Protein AF-A0A841BUW7-F1 (afdb_monomer)

Sequence (65 aa):
MTARANSGAVQVRLVGKPGAVAAVLSLLEQAQVTGTPRQLPARRAGHVRVYLTVIRRYPATGGPR

Nearest PDB structures (foldseek):
  4d3h-assembly1_C  TM=6.563E-01  e=4.175E-01  Staphylococcus aureus
  3zzp-assembly1_A  TM=5.916E-01  e=4.443E-01  Thermus thermophilus
  4d3h-assembly1_B  TM=6.549E-01  e=7.305E-01  Staphylococcus aureus
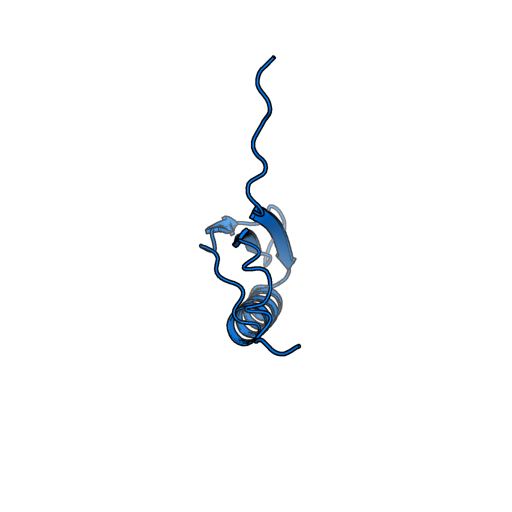  7bfg-assembly1_I  TM=5.707E-01  e=1.856E+00  Thermus thermophilus HB8
  4rle-assembly1_A  TM=6.921E-01  e=4.715E+00  Bacillus subtilis subsp. subtilis str. 168

Solvent-accessible surface area (backbone atoms only — not comparable to full-atom values): 4066 Å² total; per-residue (Å²): 136,84,78,77,79,78,75,54,62,46,80,46,80,48,76,37,42,60,70,61,48,50,53,52,52,54,52,38,53,74,68,66,57,50,55,68,76,46,78,45,86,36,96,48,88,80,32,35,29,35,40,31,48,32,51,59,75,68,76,84,71,68,82,86,133

Foldseek 3Di:
DDDPPPQQKDKDKDKDAPVVVVVVVVVCVVVVFDWDWDKDPDPDPRMIIIITTGRPPDDPPDDDD

pLDDT: mean 70.09, std 16.83, range [34.38, 90.94]

Organism: NCBI:txid643052

Secondary structure (DSSP, 8-state):
-------SEEEEEEEE-HHHHHHHHHHHHHTT----EEEEE-SSTT-EEEEEEEE----------

Radius of gyration: 15.54 Å; Cα contacts (8 Å, |Δi|>4): 81; chains: 1; bounding box: 40×29×43 Å

Structure (mmCIF, N/CA/C/O backbone):
data_AF-A0A841BUW7-F1
#
_entry.id   AF-A0A841BUW7-F1
#
loop_
_atom_site.group_PDB
_atom_site.id
_atom_site.type_symbol
_atom_site.label_atom_id
_atom_site.label_alt_id
_atom_site.label_comp_id
_atom_site.label_asym_id
_atom_site.label_entity_id
_atom_site.label_seq_id
_atom_site.pdbx_PDB_ins_code
_atom_site.Cartn_x
_atom_site.Cartn_y
_atom_site.Cartn_z
_atom_site.occupancy
_atom_site.B_iso_or_equiv
_atom_site.auth_seq_id
_atom_site.auth_comp_id
_atom_site.auth_asym_id
_atom_site.auth_atom_id
_atom_site.pdbx_PDB_model_num
ATOM 1 N N . MET A 1 1 ? -0.312 14.039 -34.627 1.00 38.28 1 MET A N 1
ATOM 2 C CA . MET A 1 1 ? -0.671 12.790 -33.918 1.00 38.28 1 MET A CA 1
ATOM 3 C C . MET A 1 1 ? 0.272 12.624 -32.733 1.0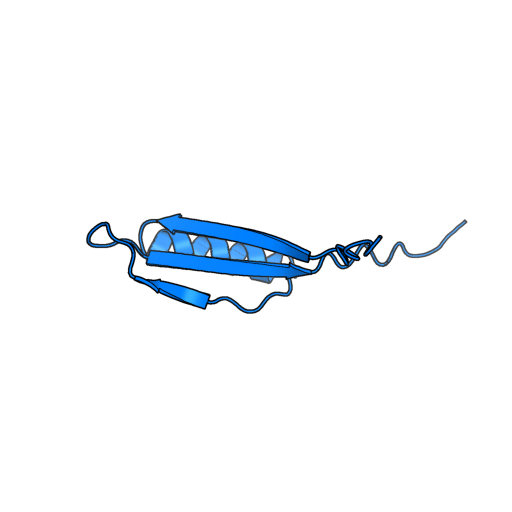0 38.28 1 MET A C 1
ATOM 5 O O . MET A 1 1 ? 1.408 12.218 -32.917 1.00 38.28 1 MET A O 1
ATOM 9 N N . THR A 1 2 ? -0.135 13.042 -31.535 1.00 38.50 2 THR A N 1
ATOM 10 C CA . THR A 1 2 ? 0.696 12.976 -30.323 1.00 38.50 2 THR A CA 1
ATOM 11 C C . THR A 1 2 ? 0.548 11.604 -29.676 1.00 38.50 2 THR A C 1
ATOM 13 O O . THR A 1 2 ? -0.420 11.331 -28.968 1.00 38.50 2 THR A O 1
ATOM 16 N N . ALA A 1 3 ? 1.506 10.716 -29.939 1.00 37.69 3 ALA A N 1
ATOM 17 C CA . ALA A 1 3 ? 1.642 9.479 -29.187 1.00 37.69 3 ALA A CA 1
ATOM 18 C C . ALA A 1 3 ? 1.883 9.835 -27.710 1.00 37.69 3 ALA A C 1
ATOM 20 O O . ALA A 1 3 ? 2.925 10.386 -27.357 1.00 37.69 3 ALA A O 1
ATOM 21 N N . ARG A 1 4 ? 0.905 9.562 -26.835 1.00 46.16 4 ARG A N 1
ATOM 22 C CA . ARG A 1 4 ? 1.135 9.574 -25.387 1.00 46.16 4 ARG A CA 1
ATOM 23 C C . ARG A 1 4 ? 2.111 8.443 -25.100 1.00 46.16 4 ARG A C 1
ATOM 25 O O . ARG A 1 4 ? 1.717 7.280 -25.103 1.00 46.16 4 ARG A O 1
ATOM 32 N N . ALA A 1 5 ? 3.376 8.779 -24.879 1.00 44.38 5 ALA A N 1
ATOM 33 C CA . ALA A 1 5 ? 4.324 7.861 -24.277 1.00 44.38 5 ALA A CA 1
ATOM 34 C C . ALA A 1 5 ? 3.795 7.499 -22.878 1.00 44.38 5 ALA A C 1
ATOM 36 O O . ALA A 1 5 ? 4.054 8.197 -21.903 1.00 44.38 5 ALA A O 1
ATOM 37 N N . ASN A 1 6 ? 2.987 6.439 -22.783 1.00 49.69 6 ASN A N 1
ATOM 38 C CA . ASN A 1 6 ? 2.646 5.793 -21.520 1.00 49.69 6 ASN A CA 1
ATOM 39 C C . ASN A 1 6 ? 3.905 5.061 -21.050 1.00 49.69 6 ASN A C 1
ATOM 41 O O . ASN A 1 6 ? 4.074 3.860 -21.249 1.00 49.69 6 ASN A O 1
ATOM 45 N N . SER A 1 7 ? 4.827 5.827 -20.482 1.00 53.12 7 SER A N 1
ATOM 46 C CA . SER A 1 7 ? 6.102 5.389 -19.933 1.00 53.12 7 SER A CA 1
ATOM 47 C C . SER A 1 7 ? 5.884 4.574 -18.654 1.00 53.12 7 SER A C 1
ATOM 49 O O . SER A 1 7 ? 6.131 5.043 -17.553 1.00 53.12 7 SER A O 1
ATOM 51 N N . GLY A 1 8 ? 5.359 3.351 -18.776 1.00 59.31 8 GLY A N 1
ATOM 52 C CA . GLY A 1 8 ? 5.407 2.314 -17.733 1.00 59.31 8 GLY A CA 1
ATOM 53 C C . GLY A 1 8 ? 4.718 2.614 -16.390 1.00 59.31 8 GLY A C 1
ATOM 54 O O . GLY A 1 8 ? 4.791 1.780 -15.488 1.00 59.31 8 GLY A O 1
ATOM 55 N N . ALA A 1 9 ? 4.061 3.763 -16.225 1.00 67.12 9 ALA A N 1
ATOM 56 C CA . ALA A 1 9 ? 3.445 4.171 -14.970 1.00 67.12 9 ALA A CA 1
ATOM 57 C C . ALA A 1 9 ? 1.996 3.662 -14.856 1.00 67.12 9 ALA A C 1
ATOM 59 O O . ALA A 1 9 ? 1.154 3.942 -15.707 1.00 67.12 9 ALA A O 1
ATOM 60 N N . VAL A 1 10 ? 1.699 2.933 -13.780 1.00 74.56 10 VAL A N 1
ATOM 61 C CA . VAL A 1 10 ? 0.377 2.406 -13.426 1.00 74.56 10 VAL A CA 1
ATOM 62 C C . VAL A 1 10 ? -0.169 3.197 -12.243 1.00 74.56 10 VAL A C 1
ATOM 64 O O . VAL A 1 10 ? 0.501 3.342 -11.225 1.00 74.56 10 VAL A O 1
ATOM 67 N N . GLN A 1 11 ? -1.399 3.693 -12.345 1.00 76.38 11 GLN A N 1
ATOM 68 C CA . GLN A 1 11 ? -2.070 4.356 -11.226 1.00 76.38 11 GLN A CA 1
ATOM 69 C C . GLN A 1 11 ? -2.908 3.350 -10.433 1.00 76.38 11 GLN A C 1
ATOM 71 O O . GLN A 1 11 ? -3.768 2.669 -10.990 1.00 76.38 11 GLN A O 1
ATOM 76 N N . VAL A 1 12 ? -2.685 3.283 -9.123 1.00 80.81 12 VAL A N 1
ATOM 77 C CA . VAL A 1 12 ? -3.411 2.420 -8.187 1.00 80.81 12 VAL A CA 1
ATOM 78 C C . VAL A 1 12 ? -4.264 3.286 -7.267 1.00 80.81 12 VAL A C 1
ATOM 80 O O . VAL A 1 12 ? -3.795 4.284 -6.717 1.00 80.81 12 VAL A O 1
ATOM 83 N N . ARG A 1 13 ? -5.531 2.898 -7.089 1.00 85.25 13 ARG A N 1
ATOM 84 C CA . ARG A 1 13 ? -6.473 3.551 -6.172 1.00 85.25 13 ARG A CA 1
ATOM 85 C C . ARG A 1 13 ? -6.849 2.596 -5.047 1.00 85.25 13 ARG A C 1
ATOM 87 O O . ARG A 1 13 ? -7.570 1.630 -5.283 1.00 85.25 13 ARG A O 1
ATOM 94 N N . LEU A 1 14 ? -6.445 2.922 -3.825 1.00 85.12 14 LEU A N 1
ATOM 95 C CA . LEU A 1 14 ? -6.814 2.190 -2.614 1.00 85.12 14 LEU A CA 1
ATOM 96 C C . LEU A 1 14 ? -7.925 2.937 -1.876 1.00 85.12 14 LEU A C 1
ATOM 98 O O . LEU A 1 14 ? -7.836 4.149 -1.673 1.00 85.12 14 LEU A O 1
ATOM 102 N N . VAL A 1 15 ? -8.981 2.226 -1.481 1.00 88.06 15 VAL A N 1
ATOM 103 C CA . VAL A 1 15 ? -10.090 2.782 -0.694 1.00 88.06 15 VAL A CA 1
ATOM 104 C C . VAL A 1 15 ? -10.464 1.784 0.389 1.00 88.06 15 VAL A C 1
ATOM 106 O O . VAL A 1 15 ? -10.842 0.658 0.082 1.00 88.06 15 VAL A O 1
ATOM 109 N N . GLY A 1 16 ? -10.388 2.191 1.650 1.00 89.94 16 GLY A N 1
ATOM 110 C CA . GLY A 1 16 ? -10.661 1.287 2.763 1.00 89.94 16 GLY A CA 1
ATOM 111 C C . GLY A 1 16 ? -10.526 1.962 4.118 1.00 89.94 16 GLY A C 1
ATOM 112 O O . GLY A 1 16 ? -10.300 3.170 4.200 1.00 89.94 16 GLY A O 1
ATOM 113 N N . LYS A 1 17 ? -10.662 1.172 5.187 1.00 90.94 17 LYS A N 1
ATOM 114 C CA . LYS A 1 17 ? -10.349 1.622 6.551 1.00 90.94 17 LYS A CA 1
ATOM 115 C C . LYS A 1 17 ? -8.852 1.969 6.658 1.00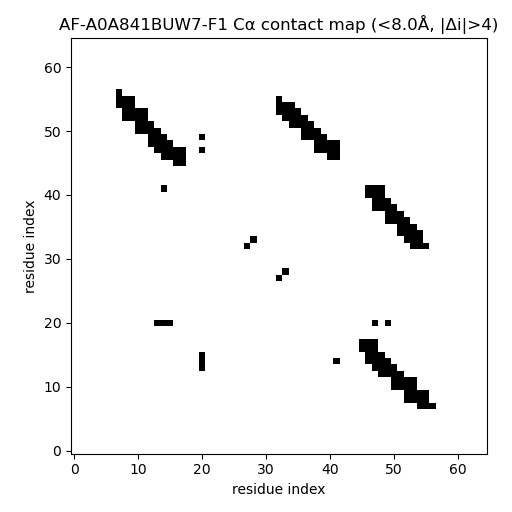 90.94 17 LYS A C 1
ATOM 117 O O . LYS A 1 17 ? -8.053 1.271 6.034 1.00 90.94 17 LYS A O 1
ATOM 122 N N . PRO A 1 18 ? -8.456 2.965 7.475 1.00 85.50 18 PRO A N 1
ATOM 123 C CA . PRO A 1 18 ? -7.063 3.393 7.615 1.00 85.50 18 PRO A CA 1
ATOM 124 C C . PRO A 1 18 ? -6.070 2.244 7.833 1.00 85.50 18 PRO A C 1
ATOM 126 O O . PRO A 1 18 ? -5.109 2.133 7.081 1.00 85.50 18 PRO A O 1
ATOM 129 N N . GLY A 1 19 ? -6.342 1.337 8.779 1.00 87.25 19 GLY A N 1
ATOM 130 C CA . GLY A 1 19 ? -5.449 0.205 9.068 1.00 87.25 19 GLY A CA 1
ATOM 131 C C . GLY A 1 19 ? -5.308 -0.790 7.910 1.00 87.25 19 GLY A C 1
ATOM 132 O O . GLY A 1 19 ? -4.216 -1.280 7.648 1.00 87.25 19 GLY A O 1
ATOM 133 N N . ALA A 1 20 ? -6.387 -1.037 7.160 1.00 89.06 20 ALA A N 1
ATOM 134 C CA . ALA A 1 20 ? -6.339 -1.916 5.991 1.00 89.06 20 ALA A CA 1
ATOM 135 C C . ALA A 1 20 ? -5.541 -1.284 4.841 1.00 89.06 20 ALA A C 1
ATOM 137 O O . ALA A 1 20 ? -4.767 -1.960 4.173 1.00 89.06 20 ALA A O 1
ATOM 138 N N . VAL A 1 21 ? -5.702 0.026 4.628 1.00 87.75 21 VAL A N 1
ATOM 139 C CA . VAL A 1 21 ? -4.934 0.758 3.613 1.00 87.75 21 VAL A CA 1
ATOM 140 C C . VAL A 1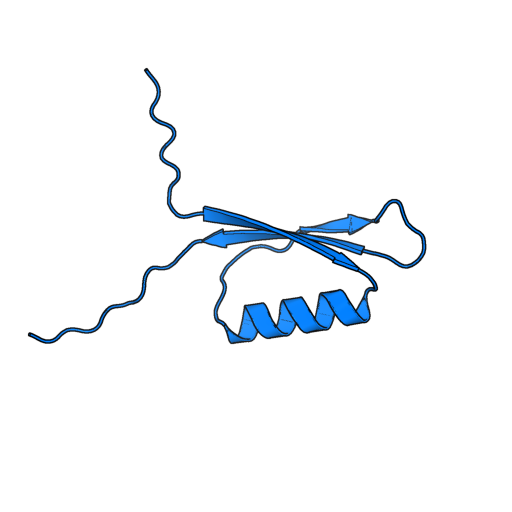 21 ? -3.455 0.831 3.995 1.00 87.75 21 VAL A C 1
ATOM 142 O O . VAL A 1 21 ? -2.611 0.648 3.124 1.00 87.75 21 VAL A O 1
ATOM 145 N N . ALA A 1 22 ? -3.134 1.015 5.279 1.00 86.12 22 ALA A N 1
ATOM 146 C CA . ALA A 1 22 ? -1.759 0.974 5.773 1.00 86.12 22 ALA A CA 1
ATOM 147 C C . ALA A 1 22 ? -1.094 -0.390 5.517 1.00 86.12 22 ALA A C 1
ATOM 149 O O . ALA A 1 22 ? -0.002 -0.426 4.963 1.00 86.12 22 ALA A O 1
ATOM 150 N N . ALA A 1 23 ? -1.779 -1.502 5.810 1.00 88.06 23 ALA A N 1
ATOM 151 C CA . ALA A 1 23 ? -1.253 -2.846 5.549 1.00 88.06 23 ALA A CA 1
ATOM 152 C C . ALA A 1 23 ? -0.949 -3.087 4.058 1.00 88.06 23 ALA A C 1
ATOM 154 O O . ALA A 1 23 ? 0.086 -3.656 3.714 1.00 88.06 23 ALA A O 1
ATOM 155 N N . VAL A 1 24 ? -1.823 -2.615 3.159 1.00 85.25 24 VAL A N 1
ATOM 156 C CA . VAL A 1 24 ? -1.589 -2.716 1.709 1.00 85.25 24 VAL A CA 1
ATOM 157 C C . VAL A 1 24 ? -0.406 -1.849 1.272 1.00 85.25 24 VAL A C 1
ATOM 159 O O . VAL A 1 24 ? 0.389 -2.292 0.449 1.00 85.25 24 VAL A O 1
ATOM 162 N N . LEU A 1 25 ? -0.252 -0.640 1.820 1.00 84.12 25 LEU A N 1
ATOM 163 C CA . LEU A 1 25 ? 0.903 0.210 1.518 1.00 84.12 25 LEU A CA 1
ATOM 164 C C . LEU A 1 25 ? 2.219 -0.434 1.974 1.00 84.12 25 LEU A C 1
ATOM 166 O O . LEU A 1 25 ? 3.169 -0.437 1.198 1.00 84.12 25 LEU A O 1
ATOM 170 N N . SER A 1 26 ? 2.254 -1.052 3.158 1.00 85.12 26 SER A N 1
ATOM 171 C CA . SER A 1 26 ? 3.431 -1.789 3.638 1.00 85.12 26 SER A CA 1
ATOM 172 C C . SER A 1 26 ? 3.792 -2.977 2.739 1.00 85.12 26 SER A C 1
ATOM 174 O O . SER A 1 26 ? 4.967 -3.204 2.469 1.00 85.12 26 SER A O 1
ATOM 176 N N . LEU A 1 27 ? 2.803 -3.712 2.216 1.00 85.00 27 LEU A N 1
ATOM 177 C CA . LEU A 1 27 ? 3.046 -4.787 1.242 1.00 85.00 27 LEU A CA 1
ATOM 178 C C . LEU A 1 27 ? 3.607 -4.252 -0.084 1.00 85.00 27 LEU A C 1
ATOM 180 O O . LEU A 1 27 ? 4.488 -4.869 -0.678 1.00 85.00 27 LEU A O 1
ATOM 184 N N . LEU A 1 28 ? 3.114 -3.102 -0.555 1.00 81.50 28 LEU A N 1
ATOM 185 C CA . LEU A 1 28 ? 3.628 -2.464 -1.771 1.00 81.50 28 LEU A CA 1
ATOM 186 C C . LEU A 1 28 ? 5.070 -1.971 -1.580 1.00 81.50 28 LEU A C 1
ATOM 188 O O . LEU A 1 28 ? 5.895 -2.139 -2.476 1.00 81.50 28 LEU A O 1
ATOM 192 N N . GLU A 1 29 ? 5.394 -1.436 -0.405 1.00 80.69 29 GLU A N 1
ATOM 193 C CA . GLU A 1 29 ? 6.758 -1.052 -0.037 1.00 80.69 29 GLU A CA 1
ATOM 194 C C . GLU A 1 29 ? 7.708 -2.263 -0.024 1.00 80.69 29 GLU A C 1
ATOM 196 O O . GLU A 1 29 ? 8.773 -2.217 -0.642 1.00 80.69 29 GLU A O 1
ATOM 201 N N . GLN A 1 30 ? 7.290 -3.385 0.577 1.00 80.62 30 GLN A N 1
ATOM 202 C CA . GLN A 1 30 ? 8.043 -4.649 0.565 1.00 80.62 30 GLN A CA 1
ATOM 203 C C . GLN A 1 30 ? 8.258 -5.199 -0.851 1.00 80.62 30 GLN A C 1
ATOM 205 O O . GLN A 1 30 ? 9.320 -5.738 -1.154 1.00 80.62 30 GLN A O 1
ATOM 210 N N . ALA A 1 31 ? 7.277 -5.021 -1.737 1.00 77.38 31 ALA A N 1
ATOM 211 C CA . ALA A 1 31 ? 7.374 -5.393 -3.146 1.00 77.38 31 ALA A CA 1
ATOM 212 C C . ALA A 1 31 ? 8.235 -4.420 -3.982 1.00 77.38 31 ALA A C 1
ATOM 214 O O . ALA A 1 31 ? 8.247 -4.516 -5.210 1.00 77.38 31 ALA A O 1
ATOM 215 N N . GLN A 1 32 ? 8.936 -3.474 -3.339 1.00 73.38 32 GLN A N 1
ATOM 216 C CA . GLN A 1 32 ? 9.758 -2.438 -3.976 1.00 73.38 32 GLN A CA 1
ATOM 217 C C . GLN A 1 32 ? 8.990 -1.615 -5.021 1.00 73.38 32 GLN A C 1
ATOM 219 O O . GLN A 1 32 ? 9.555 -1.094 -5.990 1.00 73.38 32 GLN A O 1
ATOM 224 N N . VAL A 1 33 ? 7.677 -1.477 -4.825 1.00 70.31 33 VAL A N 1
ATOM 225 C CA . VAL A 1 33 ? 6.821 -0.676 -5.690 1.00 70.31 33 VAL A CA 1
ATOM 226 C C . VAL A 1 33 ? 7.113 0.792 -5.403 1.00 70.31 33 VAL A C 1
ATOM 228 O O . VAL A 1 33 ? 6.680 1.362 -4.406 1.00 70.31 33 VAL A O 1
ATOM 231 N N . THR A 1 34 ? 7.871 1.414 -6.301 1.00 61.62 34 THR A N 1
ATOM 232 C CA . THR A 1 34 ? 8.243 2.825 -6.186 1.00 61.62 34 THR A CA 1
ATOM 233 C C . THR A 1 34 ? 7.121 3.718 -6.713 1.00 61.62 34 THR A C 1
ATOM 235 O O . THR A 1 34 ? 6.667 3.584 -7.854 1.00 61.62 34 THR A O 1
ATOM 238 N N . GLY A 1 35 ? 6.659 4.630 -5.858 1.00 66.12 35 GLY A N 1
ATOM 239 C CA . GLY A 1 35 ? 5.608 5.590 -6.170 1.00 66.12 35 GLY A CA 1
ATOM 240 C C . GLY A 1 35 ? 5.359 6.562 -5.023 1.00 66.12 35 GLY A C 1
ATOM 241 O O . GLY A 1 35 ? 5.553 6.213 -3.863 1.00 66.12 35 GLY A O 1
ATOM 242 N N . THR A 1 36 ? 4.920 7.781 -5.337 1.00 69.00 36 THR A N 1
ATOM 243 C CA . THR A 1 36 ? 4.570 8.781 -4.318 1.00 69.00 36 THR A CA 1
ATOM 244 C C . THR A 1 36 ? 3.106 8.595 -3.910 1.00 69.00 36 THR A C 1
ATOM 246 O O . THR A 1 36 ? 2.221 8.837 -4.739 1.00 69.0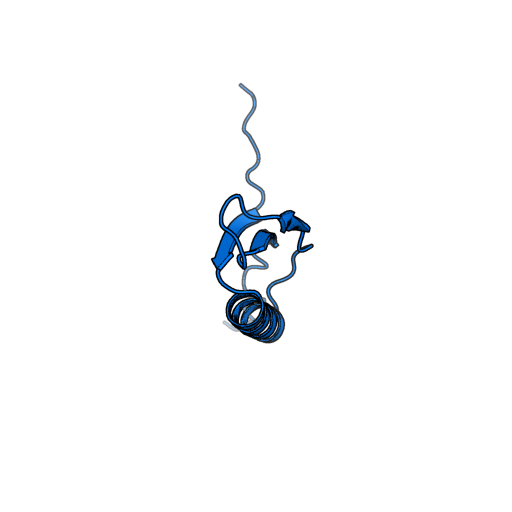0 36 THR A O 1
ATOM 249 N N . PRO A 1 37 ? 2.805 8.158 -2.673 1.00 72.62 37 PRO A N 1
ATOM 250 C CA . PRO A 1 37 ? 1.430 8.030 -2.218 1.00 72.62 37 PRO A CA 1
ATOM 251 C C . PRO A 1 37 ? 0.825 9.415 -1.968 1.00 72.62 37 PRO A C 1
ATOM 253 O O . PRO A 1 37 ? 1.408 10.256 -1.288 1.00 72.62 37 PRO A O 1
ATOM 256 N N . ARG A 1 38 ? -0.384 9.647 -2.484 1.00 78.00 38 ARG A N 1
ATOM 257 C CA . ARG A 1 38 ? -1.194 10.829 -2.169 1.00 78.00 38 ARG A CA 1
ATOM 258 C C . ARG A 1 38 ? -2.476 10.400 -1.474 1.00 78.00 38 ARG A C 1
ATOM 260 O O . ARG A 1 38 ? -3.358 9.801 -2.094 1.00 78.00 38 ARG A O 1
ATOM 267 N N . GLN A 1 39 ? -2.581 10.723 -0.190 1.00 76.44 39 GLN A N 1
ATOM 268 C CA . GLN A 1 39 ? -3.756 10.431 0.622 1.00 76.44 39 GLN A CA 1
ATOM 269 C C . GLN A 1 39 ? -4.776 11.569 0.538 1.00 76.44 39 GLN A C 1
ATOM 271 O O . GLN A 1 39 ? -4.431 12.746 0.593 1.00 76.44 39 GLN A O 1
ATOM 276 N N . LEU A 1 40 ? -6.046 11.203 0.401 1.00 74.69 40 LEU A N 1
ATOM 277 C CA . LEU A 1 40 ? -7.191 12.101 0.377 1.00 74.69 40 LEU A CA 1
ATOM 278 C C . LEU A 1 40 ? -8.310 11.524 1.260 1.00 74.69 40 LEU A C 1
ATOM 280 O O . LEU A 1 40 ? -8.456 10.297 1.358 1.00 74.69 40 LEU A O 1
ATOM 284 N N . PRO A 1 41 ? -9.134 12.376 1.889 1.00 72.56 41 PRO A N 1
ATOM 285 C CA . PRO A 1 41 ? -10.296 11.910 2.633 1.00 72.56 41 PRO A CA 1
ATOM 286 C C . PRO A 1 41 ? -11.259 11.145 1.713 1.00 72.56 41 PRO A C 1
ATOM 288 O O . PRO A 1 41 ? -11.502 11.525 0.561 1.00 72.56 41 PRO A O 1
ATOM 291 N N . ALA A 1 42 ? -11.812 10.034 2.205 1.00 76.69 42 ALA A N 1
ATOM 292 C CA . ALA A 1 42 ? -12.888 9.345 1.506 1.00 76.69 42 ALA A CA 1
ATOM 293 C C . ALA A 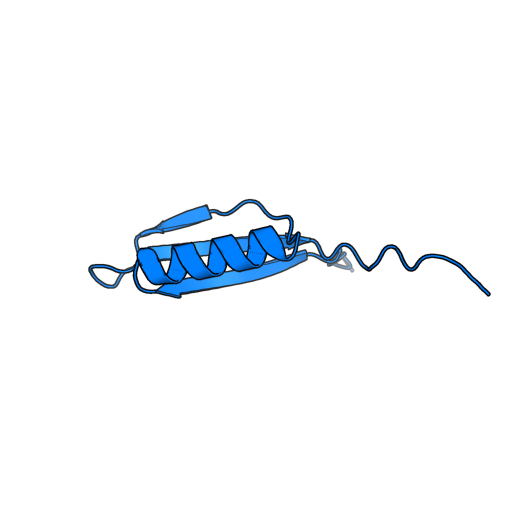1 42 ? -14.229 10.024 1.797 1.00 76.69 42 ALA A C 1
ATOM 295 O O . ALA A 1 42 ? -14.462 10.507 2.898 1.00 76.69 42 ALA A O 1
ATOM 296 N N . ARG A 1 43 ? -15.163 9.978 0.837 1.00 77.00 43 ARG A N 1
ATOM 297 C CA . ARG A 1 43 ? -16.556 10.412 1.070 1.00 77.00 43 ARG A CA 1
ATOM 298 C C . ARG A 1 43 ? -17.277 9.575 2.137 1.00 77.00 43 ARG A C 1
ATOM 300 O O . ARG A 1 43 ? -18.306 10.000 2.643 1.00 77.00 43 ARG A O 1
ATOM 307 N N . ARG A 1 44 ? -16.768 8.379 2.451 1.00 79.12 44 ARG A N 1
ATOM 308 C CA . ARG A 1 44 ? -17.336 7.473 3.453 1.00 79.12 44 ARG A CA 1
ATOM 309 C C . ARG A 1 44 ? -16.635 7.687 4.793 1.00 79.12 44 ARG A C 1
ATOM 311 O O . ARG A 1 44 ? -15.408 7.611 4.849 1.00 79.12 44 ARG A O 1
ATOM 318 N N . ALA A 1 45 ? -17.410 7.904 5.856 1.00 78.44 45 ALA A N 1
ATOM 319 C CA . ALA A 1 45 ? -16.884 8.063 7.210 1.00 78.44 45 ALA A CA 1
ATOM 320 C C . ALA A 1 45 ? -15.968 6.884 7.598 1.00 78.44 45 ALA A C 1
ATOM 322 O O . ALA A 1 45 ? -16.244 5.722 7.276 1.00 78.44 45 ALA A O 1
ATOM 323 N N . GLY A 1 46 ? -14.836 7.196 8.235 1.00 81.12 46 GLY A N 1
ATOM 324 C CA . GLY A 1 46 ? -13.846 6.205 8.668 1.00 81.12 46 GLY A CA 1
ATOM 325 C C . GLY A 1 46 ? -13.080 5.500 7.540 1.00 81.12 46 GLY A C 1
ATOM 326 O O . GLY A 1 46 ? -12.480 4.457 7.788 1.00 81.12 46 GLY A O 1
ATOM 327 N N . HIS A 1 47 ? -13.111 6.020 6.308 1.00 85.12 47 HIS A N 1
ATOM 328 C CA . HIS A 1 47 ? -12.335 5.493 5.184 1.00 85.12 47 HIS A CA 1
ATOM 329 C C . HIS A 1 47 ? -11.332 6.529 4.668 1.00 85.12 47 HIS A C 1
ATOM 331 O O . HIS A 1 47 ? -11.548 7.738 4.748 1.00 85.12 47 HIS A O 1
ATOM 337 N N . VAL A 1 48 ? -10.250 6.040 4.071 1.00 84.75 48 VAL A N 1
ATOM 338 C CA . VAL A 1 48 ? -9.239 6.854 3.391 1.00 84.75 48 VAL A CA 1
ATOM 339 C C . VAL A 1 48 ? -9.132 6.437 1.930 1.00 84.75 48 VAL A C 1
ATOM 341 O O . VAL A 1 48 ? -9.412 5.288 1.574 1.00 84.75 48 VAL A O 1
ATOM 344 N N . ARG A 1 49 ? -8.763 7.389 1.072 1.00 83.06 49 ARG A N 1
ATOM 345 C CA . ARG A 1 49 ? -8.441 7.151 -0.335 1.00 83.06 49 ARG A CA 1
ATOM 346 C C . ARG A 1 49 ? -6.968 7.442 -0.548 1.00 83.06 49 ARG A C 1
ATOM 348 O O . ARG A 1 49 ? -6.515 8.525 -0.198 1.00 83.06 49 ARG A O 1
ATOM 355 N N . VAL A 1 50 ? -6.239 6.514 -1.149 1.00 82.25 50 VAL A N 1
ATOM 356 C CA . VAL A 1 50 ? -4.833 6.722 -1.505 1.00 82.25 50 VAL A CA 1
ATOM 357 C C . VAL A 1 50 ? -4.660 6.470 -2.993 1.00 82.25 50 VAL A C 1
ATOM 359 O O . VAL A 1 50 ? -5.125 5.456 -3.516 1.00 82.25 50 VAL A O 1
ATOM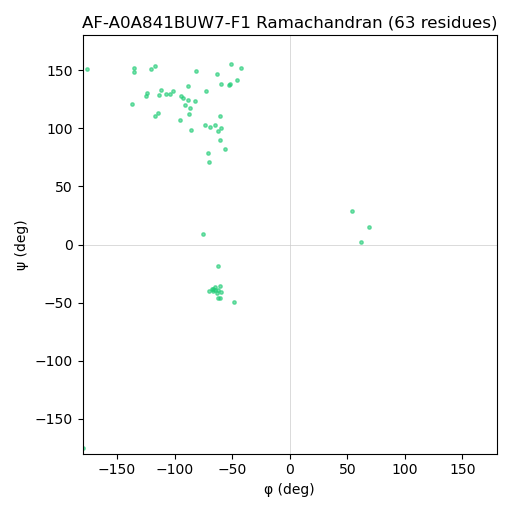 362 N N . TYR A 1 51 ? -4.017 7.419 -3.665 1.00 81.00 51 TYR A N 1
ATOM 363 C CA . TYR A 1 51 ? -3.576 7.287 -5.046 1.00 81.00 51 TYR A CA 1
ATOM 364 C C . TYR A 1 51 ? -2.075 7.043 -5.051 1.00 81.00 51 TYR A C 1
ATOM 366 O O . TYR A 1 51 ? -1.330 7.784 -4.414 1.00 81.00 51 TYR A O 1
ATOM 374 N N . LEU A 1 52 ? -1.646 6.014 -5.769 1.00 78.62 52 LEU A N 1
ATOM 375 C CA . LEU A 1 52 ? -0.242 5.676 -5.937 1.00 78.62 52 LEU A CA 1
ATOM 376 C C . LEU A 1 52 ? 0.064 5.616 -7.429 1.00 78.62 52 LEU A C 1
ATOM 378 O O . LEU A 1 52 ? -0.619 4.912 -8.172 1.00 78.62 52 LEU A O 1
ATOM 382 N N . THR A 1 53 ? 1.091 6.334 -7.866 1.00 75.06 53 THR A N 1
ATOM 383 C CA . THR A 1 53 ? 1.640 6.169 -9.215 1.00 75.06 53 THR A CA 1
ATOM 384 C C . THR A 1 53 ? 2.820 5.219 -9.123 1.00 75.06 53 THR A C 1
ATOM 386 O O . THR A 1 53 ? 3.866 5.593 -8.609 1.00 75.06 53 THR A O 1
ATOM 389 N N . VAL A 1 54 ? 2.641 3.997 -9.603 1.00 71.62 54 VAL A N 1
ATOM 390 C CA . VAL A 1 54 ? 3.659 2.950 -9.635 1.00 71.62 54 VAL A CA 1
ATOM 391 C C . VAL A 1 54 ? 4.401 3.031 -10.950 1.00 71.62 54 VAL A C 1
ATOM 393 O O . VAL A 1 54 ? 3.794 2.857 -12.001 1.00 71.62 54 VAL A O 1
ATOM 396 N N . ILE A 1 55 ? 5.709 3.241 -10.921 1.00 67.25 55 ILE A N 1
ATOM 397 C CA . ILE A 1 55 ? 6.517 3.105 -12.132 1.00 67.25 55 ILE A CA 1
ATOM 398 C C . ILE A 1 55 ? 6.917 1.635 -12.229 1.00 67.25 55 ILE A C 1
ATOM 400 O O . ILE A 1 55 ? 7.610 1.128 -11.348 1.00 67.25 55 ILE A O 1
ATOM 404 N N . ARG A 1 56 ? 6.497 0.927 -13.287 1.00 61.31 56 ARG A N 1
ATOM 405 C CA . ARG A 1 56 ? 7.065 -0.393 -13.585 1.00 61.31 56 ARG A CA 1
ATOM 406 C C . ARG A 1 56 ? 8.550 -0.211 -13.881 1.00 61.31 56 ARG A C 1
ATOM 408 O O . ARG A 1 56 ? 8.932 0.074 -15.014 1.00 61.31 56 ARG A O 1
ATOM 415 N N . ARG A 1 57 ? 9.401 -0.441 -12.883 1.00 55.31 57 ARG A N 1
ATOM 416 C CA . ARG A 1 5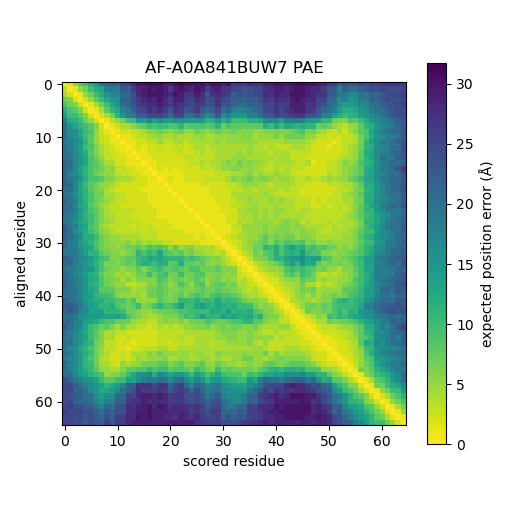7 ? 10.728 -0.976 -13.165 1.00 55.31 57 ARG A CA 1
ATOM 417 C C . ARG A 1 57 ? 10.476 -2.405 -13.636 1.00 55.31 57 ARG A C 1
ATOM 419 O O . ARG A 1 57 ? 10.145 -3.272 -12.835 1.00 55.31 57 ARG A O 1
ATOM 426 N N . TYR A 1 58 ? 10.519 -2.621 -14.954 1.00 40.16 58 TYR A N 1
ATOM 427 C CA . TYR A 1 58 ? 10.755 -3.958 -15.512 1.00 40.16 58 TYR A CA 1
ATOM 428 C C . TYR A 1 58 ? 11.871 -4.635 -14.700 1.00 40.16 58 TYR A C 1
ATOM 430 O O . TYR A 1 58 ? 12.715 -3.915 -14.150 1.00 40.16 58 TYR A O 1
ATOM 438 N N . PRO A 1 59 ? 11.905 -5.974 -14.591 1.00 46.06 59 PRO A N 1
ATOM 439 C CA . PRO A 1 59 ? 13.011 -6.601 -13.894 1.00 46.06 59 PRO A CA 1
ATOM 440 C C . PRO A 1 59 ? 14.319 -6.072 -14.489 1.00 46.06 59 PRO A C 1
ATOM 442 O O . PRO A 1 59 ? 14.459 -5.954 -15.710 1.00 46.06 59 PRO A O 1
ATOM 445 N N . ALA A 1 60 ? 15.288 -5.790 -13.620 1.00 44.50 60 ALA A N 1
ATOM 446 C CA . ALA A 1 60 ? 16.655 -6.127 -13.954 1.00 44.50 60 ALA A CA 1
ATOM 447 C C . ALA A 1 60 ? 16.634 -7.634 -14.247 1.00 44.50 60 ALA A C 1
ATOM 449 O O . ALA A 1 60 ? 16.840 -8.453 -13.357 1.00 44.50 60 ALA A O 1
ATOM 450 N N . THR A 1 61 ? 16.247 -8.024 -15.464 1.00 43.69 61 THR A N 1
ATOM 451 C CA . THR A 1 61 ? 16.578 -9.338 -15.989 1.00 43.69 61 THR A CA 1
ATOM 452 C C . THR A 1 61 ? 18.088 -9.338 -15.975 1.00 43.69 61 THR A C 1
ATOM 454 O O . THR A 1 61 ? 18.726 -8.689 -16.804 1.00 43.69 61 THR A O 1
ATOM 457 N N . GLY A 1 62 ? 18.648 -9.980 -14.952 1.00 34.38 62 GLY A N 1
ATOM 458 C CA . GLY A 1 62 ? 20.020 -10.416 -15.010 1.00 34.38 62 GLY A CA 1
ATOM 459 C C . GLY A 1 62 ? 20.241 -11.089 -16.360 1.00 34.38 62 GLY A C 1
ATOM 460 O O . GLY A 1 62 ? 19.380 -11.823 -16.854 1.00 34.38 62 GLY A O 1
ATOM 461 N N . GLY A 1 63 ? 21.417 -10.859 -16.939 1.00 36.12 63 GLY A N 1
ATOM 4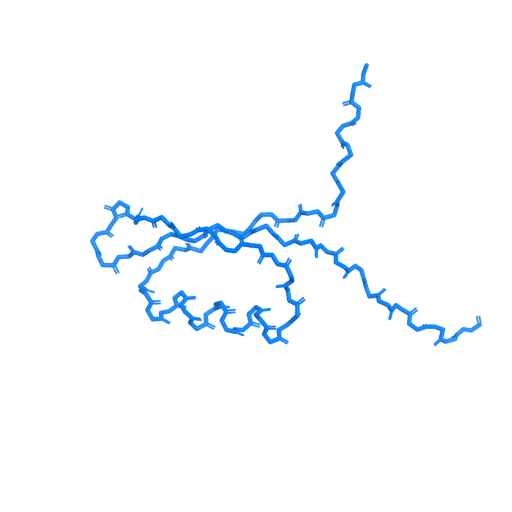62 C CA . GLY A 1 63 ? 22.017 -11.935 -17.720 1.00 36.12 63 GLY A CA 1
ATOM 463 C C . GLY A 1 63 ? 22.034 -13.220 -16.868 1.00 36.12 63 GLY A C 1
ATOM 464 O O . GLY A 1 63 ? 22.010 -13.118 -15.636 1.00 36.12 63 GLY A O 1
ATOM 465 N N . PRO A 1 64 ? 22.063 -14.421 -17.470 1.00 47.91 64 PRO A N 1
ATOM 466 C CA . PRO A 1 64 ? 22.747 -14.713 -18.731 1.00 47.91 64 PRO A CA 1
ATOM 467 C C . PRO A 1 64 ? 21.929 -15.562 -19.730 1.00 47.91 64 PRO A C 1
ATOM 469 O O . PRO A 1 64 ? 21.143 -16.417 -19.330 1.00 47.91 64 PRO A O 1
ATOM 472 N N . ARG A 1 65 ? 22.198 -15.384 -21.027 1.00 41.69 65 ARG A N 1
ATOM 473 C CA . ARG A 1 65 ? 22.598 -16.440 -21.974 1.00 41.69 65 ARG A CA 1
ATOM 474 C C . ARG A 1 65 ? 23.388 -15.795 -23.103 1.00 41.69 65 ARG A C 1
ATOM 476 O O . ARG A 1 65 ? 22.941 -14.724 -23.565 1.00 41.69 65 ARG A O 1
#

Mean predicted aligned error: 10.93 Å